Protein AF-A0A3D0R9I5-F1 (afdb_monomer)

Sequence (104 aa):
DGYEVTGGDILMNGVSMLEMEPDERARAGMFLAFQYPVELPGVGGMSFLRAAVNARRIEAGEDEVDQLGFVKLVRGKARDLGIDDAMLKRAVNVGFSGGEKKRY

Nearest PDB structures (foldseek):
  2zu0-assembly1_C  TM=9.597E-01  e=1.508E-07  Escherichia coli K-12
  5awf-assembly1_D  TM=9.634E-01  e=2.493E-07  Escherichia coli K-12
  2d3w-assembly1_D  TM=8.201E-01  e=3.715E-06  Escherichia coli
  2d3w-assembly1_C  TM=8.044E-01  e=4.486E-06  Escherichia coli
  2d3w-assembly1_B  TM=8.083E-01  e=8.408E-06  Escherichia coli

Structure (mmCIF, N/CA/C/O backbone):
data_AF-A0A3D0R9I5-F1
#
_entry.id   AF-A0A3D0R9I5-F1
#
loop_
_atom_site.group_PDB
_atom_site.id
_atom_site.type_symbol
_atom_site.label_atom_id
_atom_site.label_alt_id
_atom_site.label_comp_id
_atom_site.label_asym_id
_atom_site.label_entity_id
_atom_site.label_seq_id
_atom_site.pdbx_PDB_ins_code
_atom_site.Cartn_x
_atom_site.Cartn_y
_atom_site.Cartn_z
_atom_site.occupancy
_atom_site.B_iso_or_equiv
_atom_site.auth_seq_id
_atom_site.auth_comp_id
_atom_site.auth_asym_id
_atom_site.auth_atom_id
_atom_site.pdbx_PDB_model_num
ATOM 1 N N . ASP A 1 1 ? -21.939 4.277 -1.811 1.00 51.75 1 ASP A N 1
ATOM 2 C CA . ASP A 1 1 ? -22.792 3.529 -0.868 1.00 51.75 1 ASP A CA 1
ATOM 3 C C . ASP A 1 1 ? -22.169 2.182 -0.562 1.00 51.75 1 ASP A C 1
ATOM 5 O O . ASP A 1 1 ? -21.785 1.472 -1.487 1.00 51.75 1 ASP A O 1
ATOM 9 N N . GLY A 1 2 ? -21.933 1.923 0.725 1.00 82.69 2 GLY A N 1
ATOM 10 C CA . GLY A 1 2 ? -21.197 0.762 1.231 1.00 82.69 2 GLY A CA 1
ATOM 11 C C . GLY A 1 2 ? -22.104 -0.279 1.889 1.00 82.69 2 GLY A C 1
ATOM 12 O O . GLY A 1 2 ? -23.312 -0.290 1.673 1.00 82.69 2 GLY A O 1
ATOM 13 N N . TYR A 1 3 ? -21.504 -1.154 2.692 1.00 90.94 3 TYR A N 1
ATOM 14 C CA . TYR A 1 3 ? -22.222 -2.110 3.535 1.00 90.94 3 TYR 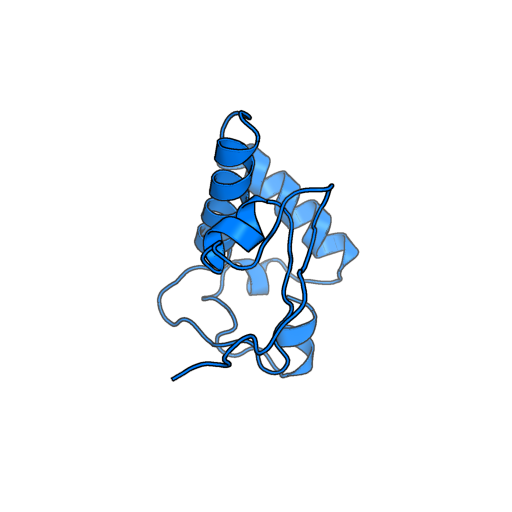A CA 1
ATOM 15 C C . TYR A 1 3 ? -22.455 -1.517 4.929 1.00 90.94 3 TYR A C 1
ATOM 17 O O . TYR A 1 3 ? -21.610 -0.772 5.422 1.00 90.94 3 TYR A O 1
ATOM 25 N N . GLU A 1 4 ? -23.563 -1.889 5.568 1.00 92.12 4 GLU A N 1
ATOM 26 C CA . GLU A 1 4 ? -23.876 -1.538 6.956 1.00 92.12 4 GLU A CA 1
ATOM 27 C C . GLU A 1 4 ? -23.672 -2.756 7.863 1.00 92.12 4 GLU A C 1
ATOM 29 O O . GLU A 1 4 ? -24.082 -3.874 7.537 1.00 92.12 4 GLU A O 1
ATOM 34 N N . VAL A 1 5 ? -23.021 -2.547 9.005 1.00 94.25 5 VAL A N 1
ATOM 35 C CA . VAL A 1 5 ? -22.812 -3.593 10.008 1.00 94.25 5 VAL A CA 1
ATOM 36 C C . VAL A 1 5 ? -24.074 -3.704 10.857 1.00 94.25 5 VAL A C 1
ATOM 38 O O . VAL A 1 5 ? -24.388 -2.807 11.627 1.00 94.25 5 VAL A O 1
ATOM 41 N N . THR A 1 6 ? -24.801 -4.817 10.741 1.00 96.38 6 THR A N 1
ATOM 42 C CA . THR A 1 6 ? -26.072 -5.017 11.466 1.00 96.38 6 THR A CA 1
ATOM 43 C C . THR A 1 6 ? -25.894 -5.539 12.894 1.00 96.38 6 THR A C 1
ATOM 45 O O . THR A 1 6 ? -26.862 -5.615 13.648 1.00 96.38 6 THR A O 1
ATOM 48 N N . GLY A 1 7 ? -24.684 -5.959 13.270 1.00 96.62 7 GLY A N 1
ATOM 49 C CA . GLY A 1 7 ? -24.365 -6.435 14.613 1.00 96.62 7 GLY A CA 1
ATOM 50 C C . GLY A 1 7 ? -23.058 -7.224 14.680 1.00 96.62 7 GLY A C 1
ATOM 51 O O . GLY A 1 7 ? -22.524 -7.657 13.659 1.00 96.62 7 GLY A O 1
ATOM 52 N N . GLY A 1 8 ? -22.571 -7.438 15.904 1.00 97.19 8 GLY A N 1
ATOM 53 C CA . GLY A 1 8 ? -21.277 -8.071 16.171 1.00 97.19 8 GLY A CA 1
ATOM 54 C C . GLY A 1 8 ? -20.114 -7.078 16.157 1.00 97.19 8 GLY A C 1
ATOM 55 O O . GLY A 1 8 ? -20.321 -5.873 16.068 1.00 97.19 8 GLY A O 1
ATOM 56 N N . ASP A 1 9 ? -18.896 -7.604 16.271 1.00 96.56 9 ASP A N 1
ATOM 57 C CA . ASP A 1 9 ? -17.658 -6.824 16.243 1.00 96.56 9 ASP A CA 1
ATOM 58 C C . ASP A 1 9 ? -16.565 -7.591 15.483 1.00 96.56 9 ASP A C 1
ATOM 60 O O . ASP A 1 9 ? -16.585 -8.824 15.410 1.00 96.56 9 ASP A O 1
ATOM 64 N N . ILE A 1 10 ? -15.617 -6.856 14.907 1.00 96.38 10 ILE A N 1
ATOM 65 C CA . ILE A 1 10 ? -14.451 -7.392 14.207 1.00 96.38 10 ILE A CA 1
ATOM 66 C C . ILE A 1 10 ? -13.216 -6.890 14.942 1.00 96.38 10 ILE A C 1
ATOM 68 O O . ILE A 1 10 ? -12.844 -5.724 14.819 1.00 96.38 10 ILE A O 1
ATOM 72 N N . LEU A 1 11 ? -12.570 -7.789 15.685 1.00 96.69 11 LEU A N 1
ATOM 73 C CA . LEU A 1 11 ? -11.365 -7.472 16.442 1.00 96.69 11 LEU A CA 1
ATOM 74 C C . LEU A 1 11 ? -10.109 -7.896 15.675 1.00 96.69 11 LEU A C 1
ATOM 76 O O . LEU A 1 11 ? -9.976 -9.058 15.287 1.00 96.69 11 LEU A O 1
ATOM 80 N N . MET A 1 12 ? -9.148 -6.985 15.533 1.00 95.38 12 MET A N 1
ATOM 81 C CA . MET A 1 12 ? -7.780 -7.294 15.114 1.00 95.38 12 MET A CA 1
ATOM 82 C C . MET A 1 12 ? -6.844 -6.997 16.278 1.00 95.38 12 MET A C 1
ATOM 84 O O . MET A 1 12 ? -6.822 -5.884 16.793 1.00 95.38 12 MET A O 1
ATOM 88 N N . ASN A 1 13 ? -6.092 -8.003 16.731 1.00 93.12 13 ASN A N 1
ATOM 89 C CA . ASN A 1 13 ? -5.214 -7.882 17.904 1.00 93.12 13 ASN A CA 1
ATOM 90 C C . ASN A 1 13 ? -5.935 -7.335 19.158 1.00 93.12 13 ASN A C 1
ATOM 92 O O . ASN A 1 13 ? -5.344 -6.623 19.962 1.00 93.12 13 ASN A O 1
ATOM 96 N N . GLY A 1 14 ? -7.223 -7.660 19.317 1.00 95.62 14 GLY A N 1
ATOM 97 C CA . GLY A 1 14 ? -8.047 -7.206 20.442 1.00 95.62 14 GLY A CA 1
ATOM 98 C C . GLY A 1 14 ? -8.635 -5.796 20.304 1.00 95.62 14 GLY A C 1
ATOM 99 O O . GLY A 1 14 ? -9.323 -5.359 21.220 1.00 95.62 14 GLY A O 1
ATOM 100 N N . VAL A 1 15 ? -8.410 -5.102 19.183 1.00 95.44 15 VAL A N 1
ATOM 101 C CA . VAL A 1 15 ? -8.947 -3.758 18.913 1.00 95.44 15 VAL A CA 1
ATOM 102 C C . VAL A 1 15 ? -10.064 -3.844 17.872 1.00 95.44 15 VAL A C 1
ATOM 104 O O . VAL A 1 15 ? -9.904 -4.527 16.860 1.00 95.44 15 VAL A O 1
ATOM 107 N N . SER A 1 16 ? -11.193 -3.172 18.123 1.00 96.75 16 SER A N 1
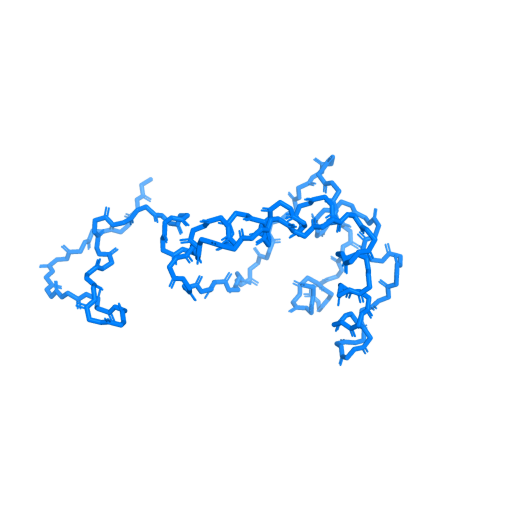ATOM 108 C CA . SER A 1 16 ? -12.311 -3.115 17.171 1.00 96.75 16 SER A CA 1
ATOM 109 C C . SER A 1 16 ? -11.933 -2.331 15.919 1.00 96.75 16 SER A C 1
ATOM 111 O O . SER A 1 16 ? -11.345 -1.255 15.998 1.00 96.75 16 SER A O 1
ATOM 113 N N . MET A 1 17 ? -12.300 -2.880 14.763 1.00 96.50 17 MET A N 1
ATOM 114 C CA . MET A 1 17 ? -12.017 -2.314 13.443 1.00 96.50 17 MET A CA 1
ATOM 115 C C . MET A 1 17 ? -13.228 -1.603 12.826 1.00 96.50 17 MET A C 1
ATOM 117 O O . MET A 1 17 ? -13.113 -1.087 11.714 1.00 96.50 17 MET A O 1
ATOM 121 N N . LEU A 1 18 ? -14.400 -1.634 13.475 1.00 95.19 18 LEU A N 1
ATOM 122 C CA . LEU A 1 18 ? -15.658 -1.197 12.855 1.00 95.19 18 LEU A CA 1
ATOM 123 C C . LEU A 1 18 ? -15.658 0.298 12.528 1.00 95.19 18 LEU A C 1
ATOM 125 O O . LEU A 1 18 ? -15.995 0.665 11.404 1.00 95.19 18 LEU A O 1
ATOM 129 N N . GLU A 1 19 ? -15.194 1.113 13.473 1.00 93.75 19 GLU A N 1
ATOM 130 C CA . GLU A 1 19 ? -15.124 2.575 13.350 1.00 93.75 19 GLU A CA 1
ATOM 131 C C . GLU A 1 19 ? -13.864 3.061 12.619 1.00 93.75 19 GLU A C 1
ATOM 133 O O . GLU A 1 19 ? -13.710 4.254 12.392 1.00 93.75 19 GLU A O 1
ATOM 138 N N . MET A 1 20 ? -12.948 2.153 12.262 1.00 95.50 20 MET A N 1
ATOM 139 C CA . MET A 1 20 ? -11.744 2.517 11.519 1.00 95.50 20 MET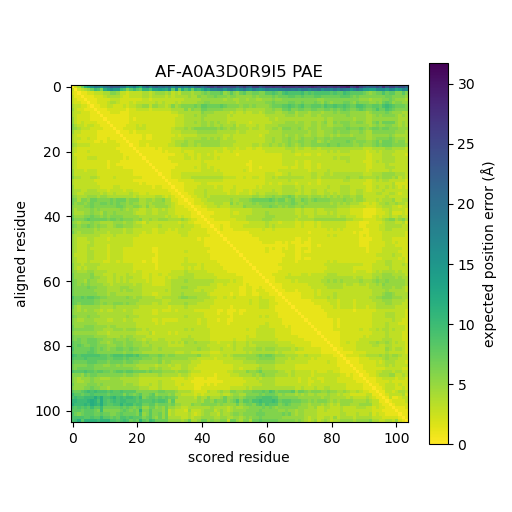 A CA 1
ATOM 140 C C . MET A 1 20 ? -12.064 2.712 10.040 1.00 95.50 20 MET A C 1
ATOM 142 O O . MET A 1 20 ? -12.704 1.850 9.422 1.00 95.50 20 MET A O 1
ATOM 146 N N . GLU A 1 21 ? -11.514 3.760 9.443 1.00 95.44 21 GLU A N 1
ATOM 147 C CA . GLU A 1 21 ? -11.502 3.951 7.996 1.00 95.44 21 GLU A CA 1
ATOM 148 C C . GLU A 1 21 ? -10.610 2.897 7.305 1.00 95.44 21 GLU A C 1
ATOM 150 O O . GLU A 1 21 ? -9.694 2.332 7.918 1.00 95.44 21 GLU A O 1
ATOM 155 N N . PRO A 1 22 ? -10.835 2.574 6.017 1.00 95.38 22 PRO A N 1
ATOM 156 C CA . PRO A 1 22 ? -10.082 1.525 5.326 1.00 95.38 22 PRO A CA 1
ATOM 157 C C . PRO A 1 22 ? -8.553 1.676 5.384 1.00 95.38 22 PRO A C 1
ATOM 159 O O . PRO A 1 22 ? -7.843 0.670 5.462 1.00 95.38 22 PRO A O 1
ATOM 162 N N . ASP A 1 23 ? -8.032 2.903 5.352 1.00 95.88 23 ASP A N 1
ATOM 163 C CA . ASP A 1 23 ? -6.5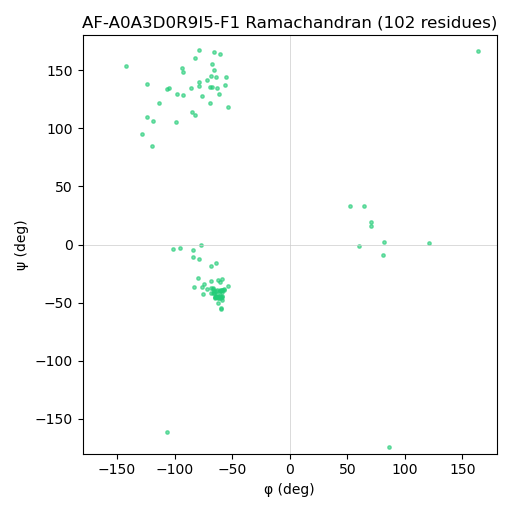97 3.179 5.438 1.00 95.88 23 ASP A CA 1
ATOM 164 C C . ASP A 1 23 ? -6.038 2.990 6.858 1.00 95.88 23 ASP A C 1
ATOM 166 O O . ASP A 1 23 ? -4.919 2.494 7.003 1.00 95.88 23 ASP A O 1
ATOM 170 N N . GLU A 1 24 ? -6.817 3.294 7.898 1.00 95.75 24 GLU A N 1
ATOM 171 C CA . GLU A 1 24 ? -6.466 3.004 9.294 1.00 95.75 24 GLU A CA 1
ATOM 172 C C . GLU A 1 24 ? -6.376 1.496 9.515 1.00 95.75 24 GLU A C 1
ATOM 174 O O . GLU A 1 24 ? -5.381 0.996 10.047 1.00 95.75 24 GLU A O 1
ATOM 179 N N . ARG A 1 25 ? -7.347 0.738 8.985 1.00 96.38 25 ARG A N 1
ATOM 180 C CA . ARG A 1 25 ? -7.305 -0.732 9.026 1.00 96.38 25 ARG A CA 1
ATOM 181 C C . ARG A 1 25 ? -6.057 -1.277 8.332 1.00 96.38 25 ARG A C 1
ATOM 183 O O . ARG A 1 25 ? -5.450 -2.237 8.809 1.00 96.38 25 ARG A O 1
ATOM 190 N N . ALA A 1 26 ? -5.662 -0.667 7.213 1.00 96.62 26 ALA A N 1
ATOM 191 C CA . ALA A 1 26 ? -4.470 -1.066 6.475 1.00 96.62 26 ALA A CA 1
ATOM 192 C C . ALA A 1 26 ? -3.176 -0.798 7.256 1.00 96.62 26 ALA A C 1
ATOM 194 O O . ALA A 1 26 ? -2.281 -1.651 7.292 1.00 96.62 26 ALA A O 1
ATOM 195 N N . ARG A 1 27 ? -3.079 0.361 7.921 1.00 95.25 27 ARG A N 1
ATOM 196 C CA . ARG A 1 27 ? -1.937 0.698 8.780 1.00 95.25 27 ARG A CA 1
ATOM 197 C C . ARG A 1 27 ? -1.858 -0.195 10.021 1.00 95.25 27 ARG A C 1
ATOM 199 O O . ARG A 1 27 ? -0.767 -0.679 10.322 1.00 95.25 27 ARG A O 1
ATOM 206 N N . ALA A 1 28 ? -3.002 -0.547 10.615 1.00 92.88 28 ALA A N 1
ATOM 207 C CA . ALA A 1 28 ? -3.115 -1.513 11.714 1.00 92.88 28 ALA A CA 1
ATOM 208 C C . ALA A 1 28 ? -2.703 -2.952 11.332 1.00 92.88 28 ALA A C 1
ATOM 210 O O . ALA A 1 28 ? -2.434 -3.779 12.204 1.00 92.88 28 ALA A O 1
ATOM 211 N N . GLY A 1 29 ? -2.602 -3.253 10.032 1.00 92.50 29 GLY A N 1
ATOM 212 C CA . GLY A 1 29 ? -2.041 -4.503 9.519 1.00 92.50 29 GLY A CA 1
ATOM 213 C C . GLY A 1 29 ? -2.981 -5.342 8.661 1.00 92.50 29 GLY A C 1
ATOM 214 O O . GLY A 1 29 ? -2.560 -6.394 8.176 1.00 92.50 29 GLY A O 1
ATOM 215 N N . MET A 1 30 ? -4.212 -4.888 8.416 1.00 95.19 30 MET A N 1
ATOM 216 C CA . MET A 1 30 ? -5.108 -5.543 7.467 1.00 95.19 30 MET A CA 1
ATOM 217 C C . MET A 1 30 ? -4.594 -5.360 6.035 1.00 95.19 30 MET A C 1
ATOM 219 O O . MET A 1 30 ? -4.224 -4.265 5.625 1.00 95.19 30 MET A O 1
ATOM 223 N N . PHE A 1 31 ? -4.602 -6.419 5.233 1.00 95.19 31 PHE A N 1
ATOM 224 C CA . PHE A 1 31 ? -4.284 -6.326 3.810 1.00 95.19 31 PHE A CA 1
ATOM 225 C C . PHE A 1 31 ? -5.434 -6.879 2.976 1.00 95.19 31 PHE A C 1
ATOM 227 O O . PHE A 1 31 ? -5.997 -7.923 3.301 1.00 95.19 31 PHE A O 1
ATOM 234 N N . LEU A 1 32 ? -5.761 -6.184 1.887 1.00 93.38 32 LEU A N 1
ATOM 235 C CA . LEU A 1 32 ? -6.810 -6.575 0.956 1.00 93.38 32 LEU A CA 1
ATOM 236 C C . LEU A 1 32 ? -6.236 -6.674 -0.458 1.00 93.38 32 LEU A C 1
ATOM 238 O O . LEU A 1 32 ? -5.947 -5.665 -1.100 1.00 93.38 32 LEU A O 1
ATOM 242 N N . ALA A 1 33 ? -6.126 -7.900 -0.965 1.00 92.06 33 ALA A N 1
ATOM 243 C CA . ALA A 1 33 ? -5.848 -8.142 -2.374 1.00 92.06 33 ALA A CA 1
ATOM 244 C C . ALA A 1 33 ? -7.160 -8.110 -3.170 1.00 92.06 33 ALA A C 1
ATOM 246 O O . ALA A 1 33 ? -8.025 -8.973 -3.004 1.00 92.06 33 ALA A O 1
ATOM 247 N N . PHE A 1 34 ? -7.314 -7.128 -4.059 1.00 89.62 34 PHE A N 1
ATOM 248 C CA . PHE A 1 34 ? -8.534 -6.995 -4.852 1.00 89.62 34 PHE A CA 1
ATOM 249 C C . PHE A 1 34 ? 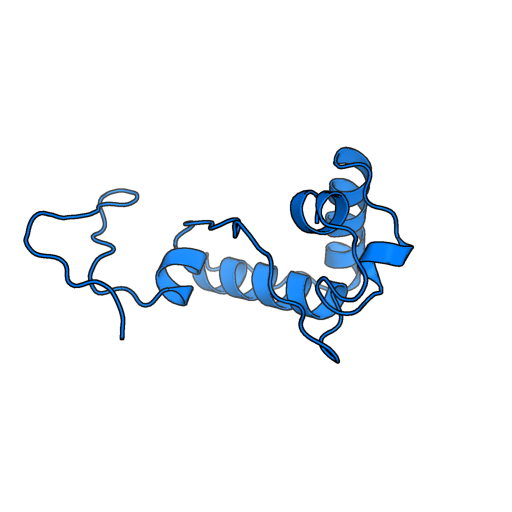-8.700 -8.124 -5.877 1.00 89.62 34 PHE A C 1
ATOM 251 O O . PHE A 1 34 ? -7.749 -8.601 -6.509 1.00 89.62 34 PHE A O 1
ATOM 258 N N . GLN A 1 35 ? -9.957 -8.526 -6.104 1.00 88.19 35 GLN A N 1
ATOM 259 C CA . GLN A 1 35 ? -10.295 -9.451 -7.186 1.00 88.19 35 GLN A CA 1
ATOM 260 C C . 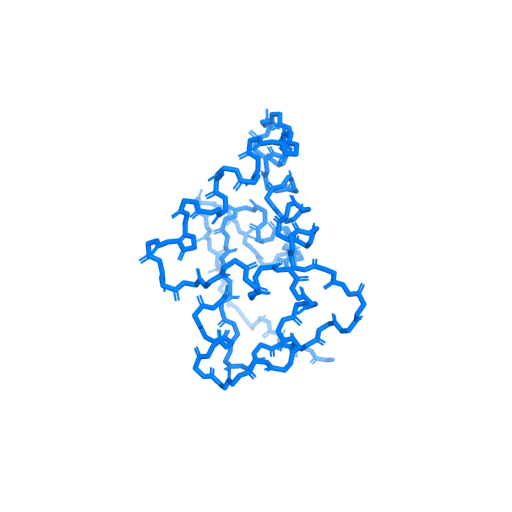GLN A 1 35 ? -9.922 -8.882 -8.564 1.00 88.19 35 GLN A C 1
ATOM 262 O O . GLN A 1 35 ? -9.344 -9.598 -9.378 1.00 88.19 35 GLN A O 1
ATOM 267 N N . TYR A 1 36 ? -10.151 -7.588 -8.769 1.00 86.50 36 TYR A N 1
ATOM 268 C CA . TYR A 1 36 ? -9.766 -6.861 -9.973 1.00 86.50 36 TYR A CA 1
ATOM 269 C C . TYR A 1 36 ? -8.986 -5.611 -9.562 1.00 86.50 36 TYR A C 1
ATOM 271 O O . TYR A 1 36 ? -9.597 -4.606 -9.202 1.00 86.50 36 TYR A O 1
ATOM 279 N N . PRO A 1 37 ? -7.643 -5.673 -9.546 1.00 88.25 37 PRO A N 1
ATOM 280 C CA . PRO A 1 37 ? -6.822 -4.527 -9.178 1.00 88.25 37 PRO A CA 1
ATOM 281 C C . PRO A 1 37 ? -7.029 -3.353 -10.142 1.00 88.25 37 PRO A C 1
ATOM 283 O O . PRO A 1 37 ? -6.962 -3.515 -11.366 1.00 88.25 37 PRO A O 1
ATOM 286 N N . VAL A 1 38 ? -7.288 -2.177 -9.569 1.00 91.19 38 VAL A N 1
ATOM 287 C CA . VAL A 1 38 ? -7.529 -0.928 -10.304 1.00 91.19 38 VAL A CA 1
ATOM 288 C C . VAL A 1 38 ? -6.223 -0.420 -10.912 1.00 91.19 38 VAL A C 1
ATOM 290 O O . VAL A 1 38 ? -5.160 -0.520 -10.298 1.00 91.19 38 VAL A O 1
ATOM 293 N N . GLU A 1 39 ? -6.302 0.121 -12.125 1.00 93.56 39 GLU A N 1
ATOM 294 C CA . GLU A 1 39 ? -5.184 0.803 -12.774 1.00 93.56 39 GLU A CA 1
ATOM 295 C C . GLU A 1 39 ? -5.135 2.268 -12.346 1.00 93.56 39 GLU A C 1
ATOM 297 O O . GLU A 1 39 ? -6.162 2.944 -12.355 1.00 93.56 39 GLU A O 1
ATOM 302 N N . LEU A 1 40 ? -3.945 2.771 -12.012 1.00 93.62 40 LEU A N 1
ATOM 303 C CA . LEU A 1 40 ? -3.741 4.180 -11.664 1.00 93.62 40 LEU A CA 1
ATOM 304 C C . LEU A 1 40 ? -2.752 4.823 -12.648 1.00 93.62 40 LEU A C 1
ATOM 306 O O . LEU A 1 40 ? -1.546 4.874 -12.377 1.00 93.62 40 LEU A O 1
ATOM 310 N N . PRO A 1 41 ? -3.226 5.308 -13.811 1.00 94.56 41 PRO A N 1
ATOM 311 C CA . PRO A 1 41 ? -2.385 6.024 -14.761 1.00 94.56 41 PRO A CA 1
ATOM 312 C C . PRO A 1 41 ? -1.713 7.239 -14.114 1.00 94.56 41 PRO A C 1
ATOM 314 O O . PRO A 1 41 ? -2.336 7.983 -13.362 1.00 94.56 41 PRO A O 1
ATOM 317 N N . GLY A 1 42 ? -0.426 7.439 -14.402 1.00 94.50 42 GLY A N 1
ATOM 318 C CA . GLY A 1 42 ? 0.359 8.548 -13.847 1.00 94.50 42 GLY A CA 1
ATOM 319 C C . GLY A 1 42 ? 0.900 8.318 -12.431 1.00 94.50 42 GLY A C 1
ATOM 320 O O . GLY A 1 42 ? 1.759 9.076 -11.990 1.00 94.50 42 GLY A O 1
ATOM 321 N N . VAL A 1 43 ? 0.483 7.251 -11.741 1.00 95.69 43 VAL A N 1
ATOM 322 C CA . VAL A 1 43 ? 1.011 6.891 -10.419 1.00 95.69 43 VAL A CA 1
ATOM 323 C C . VAL A 1 43 ? 2.065 5.801 -10.573 1.00 95.69 43 VAL A C 1
ATOM 325 O O . VAL A 1 43 ? 1.737 4.644 -10.825 1.00 95.69 43 VAL A O 1
ATOM 328 N N . GLY A 1 44 ? 3.342 6.159 -10.425 1.00 95.25 44 GLY A N 1
ATOM 329 C CA . GLY A 1 44 ? 4.451 5.207 -10.531 1.00 95.25 44 GLY A CA 1
ATOM 330 C C . GLY A 1 44 ? 4.403 4.124 -9.446 1.00 95.25 44 GLY A C 1
ATOM 331 O O . GLY A 1 44 ? 4.223 4.430 -8.265 1.00 95.25 44 GLY A O 1
ATOM 332 N N . GLY A 1 45 ? 4.615 2.863 -9.833 1.00 93.38 45 GLY A N 1
ATOM 333 C CA . GLY A 1 45 ? 4.550 1.703 -8.942 1.00 93.38 45 GLY A CA 1
ATOM 334 C C . GLY A 1 45 ? 5.524 1.784 -7.769 1.00 93.38 45 GLY A C 1
ATOM 335 O O . GLY A 1 45 ? 5.121 1.649 -6.616 1.00 93.38 45 GLY A O 1
ATOM 336 N N . MET A 1 46 ? 6.791 2.113 -8.041 1.00 94.94 46 MET A N 1
ATOM 337 C CA . MET A 1 46 ? 7.811 2.308 -7.000 1.00 94.94 46 MET A CA 1
ATOM 338 C C . MET A 1 46 ? 7.442 3.407 -5.996 1.00 94.94 46 MET A C 1
ATOM 340 O O . MET A 1 46 ? 7.599 3.210 -4.793 1.00 94.94 46 MET A O 1
ATOM 344 N N . SER A 1 47 ? 6.951 4.558 -6.468 1.00 95.19 47 SER A N 1
ATOM 345 C CA . SER A 1 47 ? 6.530 5.658 -5.589 1.00 95.19 47 SER A CA 1
ATOM 346 C C . SER A 1 47 ? 5.317 5.278 -4.745 1.00 95.19 47 SER A C 1
ATOM 348 O O . SER A 1 47 ? 5.298 5.566 -3.552 1.00 95.19 47 SER A O 1
ATOM 350 N N . PHE A 1 48 ? 4.344 4.586 -5.343 1.00 95.62 48 PHE A N 1
ATOM 351 C CA . PHE A 1 48 ? 3.147 4.117 -4.652 1.00 95.62 48 PHE A CA 1
ATOM 352 C C . PHE A 1 48 ? 3.491 3.124 -3.539 1.00 95.62 48 PHE A C 1
ATOM 354 O O . PHE A 1 48 ? 3.099 3.314 -2.390 1.00 95.62 48 PHE A O 1
ATOM 361 N N . LEU A 1 49 ? 4.286 2.100 -3.860 1.00 95.69 49 LEU A N 1
ATOM 362 C CA . LEU A 1 49 ? 4.711 1.092 -2.893 1.00 95.69 49 LEU A CA 1
ATOM 363 C C . LEU A 1 49 ? 5.557 1.704 -1.767 1.00 95.69 49 LEU A C 1
ATOM 365 O O . LEU A 1 49 ? 5.372 1.338 -0.609 1.00 95.69 49 LEU A O 1
ATOM 369 N N . ARG A 1 50 ? 6.447 2.661 -2.071 1.00 97.12 50 ARG A N 1
ATOM 370 C CA . ARG A 1 50 ? 7.247 3.342 -1.040 1.00 97.12 50 ARG A CA 1
ATOM 371 C C . ARG A 1 50 ? 6.369 4.156 -0.098 1.00 97.12 50 ARG A C 1
ATOM 373 O O . ARG A 1 50 ? 6.539 4.046 1.112 1.00 97.12 50 ARG A O 1
ATOM 380 N N . ALA A 1 51 ? 5.418 4.918 -0.637 1.00 96.44 51 ALA A N 1
ATOM 381 C CA . ALA A 1 51 ? 4.471 5.683 0.168 1.00 96.44 51 ALA A CA 1
ATOM 382 C C . ALA A 1 51 ? 3.635 4.766 1.077 1.00 96.44 51 ALA A C 1
ATOM 384 O O . ALA A 1 51 ? 3.515 5.038 2.268 1.00 96.44 51 ALA A O 1
ATOM 385 N N . ALA A 1 52 ? 3.134 3.642 0.553 1.00 96.06 52 ALA A N 1
ATOM 386 C CA . ALA A 1 52 ? 2.369 2.670 1.334 1.00 96.06 52 ALA A CA 1
ATOM 387 C C . ALA A 1 52 ? 3.203 2.021 2.456 1.00 96.06 52 ALA A C 1
ATOM 389 O O . ALA A 1 52 ? 2.729 1.888 3.584 1.00 96.06 52 ALA A O 1
ATOM 390 N N . VAL A 1 53 ? 4.457 1.644 2.175 1.00 96.56 53 VAL A N 1
ATOM 391 C CA . VAL A 1 53 ? 5.372 1.090 3.187 1.00 96.56 53 VAL A CA 1
ATOM 392 C C . VAL A 1 53 ? 5.694 2.126 4.264 1.00 96.56 53 VAL A C 1
ATOM 394 O O . VAL A 1 53 ? 5.633 1.800 5.448 1.00 96.56 53 VAL A O 1
ATOM 397 N N . ASN A 1 54 ? 5.991 3.370 3.882 1.00 97.62 54 ASN A N 1
ATOM 398 C CA . ASN A 1 54 ? 6.290 4.433 4.841 1.00 97.62 54 ASN A CA 1
ATOM 399 C C . ASN A 1 54 ? 5.076 4.789 5.703 1.00 97.62 54 ASN A C 1
ATOM 401 O O . ASN A 1 54 ? 5.231 4.916 6.911 1.00 97.62 54 ASN A O 1
ATOM 405 N N . ALA A 1 55 ? 3.868 4.845 5.133 1.00 97.00 55 ALA A N 1
ATOM 406 C CA . ALA A 1 55 ? 2.647 5.081 5.904 1.00 97.00 55 ALA A CA 1
ATOM 407 C C . ALA A 1 55 ? 2.451 4.042 7.023 1.00 97.00 55 ALA A C 1
ATOM 409 O O . ALA A 1 55 ? 2.050 4.393 8.129 1.00 97.00 55 ALA A O 1
ATOM 410 N N . ARG A 1 56 ? 2.780 2.769 6.766 1.00 95.50 56 ARG A N 1
ATOM 411 C CA . ARG A 1 56 ? 2.741 1.717 7.795 1.00 95.50 56 ARG A CA 1
ATOM 412 C C . ARG A 1 56 ? 3.857 1.837 8.829 1.00 95.50 56 ARG A C 1
ATOM 414 O O . ARG A 1 56 ? 3.619 1.564 9.998 1.00 95.50 56 ARG A O 1
ATOM 421 N N . ARG A 1 57 ? 5.065 2.216 8.407 1.00 96.19 57 ARG A N 1
ATOM 422 C CA . ARG A 1 57 ? 6.206 2.422 9.313 1.00 96.19 57 ARG A CA 1
ATOM 423 C C . ARG A 1 57 ? 5.943 3.547 10.302 1.00 96.19 57 ARG A C 1
ATOM 425 O O . ARG A 1 57 ? 6.149 3.351 11.491 1.00 96.19 57 ARG A O 1
ATOM 432 N N . ILE A 1 58 ? 5.406 4.665 9.816 1.00 96.06 58 ILE A N 1
ATOM 433 C CA . ILE A 1 58 ? 5.037 5.814 10.649 1.00 96.06 58 ILE A CA 1
ATOM 434 C C . ILE A 1 58 ? 4.014 5.399 11.715 1.00 96.06 58 ILE A C 1
ATOM 436 O O . ILE A 1 58 ? 4.205 5.718 12.884 1.00 96.06 58 ILE A O 1
ATOM 440 N N . GLU A 1 59 ? 2.980 4.634 11.342 1.00 93.69 59 GLU A N 1
ATOM 441 C CA . GLU A 1 59 ? 2.007 4.093 12.307 1.00 93.69 59 GLU A CA 1
ATOM 442 C C . GLU A 1 59 ? 2.671 3.203 13.369 1.00 93.69 59 GLU A C 1
ATOM 444 O O . GLU A 1 59 ? 2.329 3.256 14.546 1.00 93.69 59 GLU A O 1
ATOM 449 N N . ALA A 1 60 ? 3.656 2.400 12.963 1.00 92.69 60 ALA A N 1
ATOM 450 C CA . ALA A 1 60 ? 4.410 1.529 13.859 1.00 92.69 60 ALA A CA 1
ATOM 451 C C . ALA A 1 60 ? 5.466 2.272 14.708 1.00 92.69 60 ALA A C 1
ATOM 453 O O . ALA A 1 60 ? 6.164 1.633 15.496 1.00 92.69 60 ALA A O 1
ATOM 454 N N . GLY A 1 61 ? 5.608 3.595 14.558 1.00 96.12 61 GLY A N 1
ATOM 455 C CA . GLY A 1 61 ? 6.651 4.383 15.222 1.00 96.12 61 GLY A CA 1
ATOM 456 C C . GLY A 1 61 ? 8.064 4.120 14.686 1.00 96.12 61 GLY A C 1
ATOM 457 O O . GLY A 1 61 ? 9.044 4.392 15.376 1.00 96.12 61 GLY A O 1
ATOM 458 N N . GLU A 1 62 ? 8.177 3.567 13.479 1.00 96.88 62 GLU A N 1
ATOM 459 C CA . GLU A 1 62 ? 9.440 3.305 12.793 1.00 96.88 62 GLU A CA 1
ATOM 460 C C . GLU A 1 62 ? 9.832 4.466 11.869 1.00 96.88 62 GLU A C 1
ATOM 462 O O . GLU A 1 62 ? 8.981 5.130 11.272 1.00 96.88 62 GLU A O 1
ATOM 467 N N . ASP A 1 63 ? 11.138 4.639 11.658 1.00 97.44 63 ASP A N 1
ATOM 468 C CA . ASP A 1 63 ? 11.647 5.574 10.657 1.00 97.44 63 ASP A CA 1
ATOM 469 C C . ASP A 1 63 ? 11.248 5.156 9.233 1.00 97.44 63 ASP A C 1
ATOM 471 O O . ASP A 1 63 ? 11.245 3.971 8.858 1.00 97.44 63 ASP A O 1
ATOM 475 N N . GLU A 1 64 ? 10.977 6.156 8.395 1.00 97.69 64 GLU A N 1
ATOM 476 C CA . GLU A 1 64 ? 10.746 5.959 6.969 1.00 97.69 64 GLU A CA 1
ATOM 477 C C . GLU A 1 64 ? 11.912 5.223 6.301 1.00 97.69 64 GLU A C 1
ATOM 479 O O . GLU A 1 64 ? 13.087 5.457 6.591 1.00 97.69 64 GLU A O 1
ATOM 484 N N . VAL A 1 65 ? 11.600 4.361 5.329 1.00 97.31 65 VAL A N 1
ATOM 485 C CA . VAL A 1 65 ? 12.651 3.757 4.516 1.00 97.31 65 VAL A CA 1
ATOM 486 C C . VAL A 1 65 ? 13.165 4.769 3.486 1.00 97.31 65 VAL A C 1
ATOM 488 O O . VAL A 1 65 ? 12.408 5.382 2.713 1.00 97.31 65 VAL A O 1
ATOM 491 N N . ASP A 1 66 ? 14.486 4.947 3.463 1.00 95.81 66 ASP A N 1
ATOM 492 C CA . ASP A 1 66 ? 15.142 5.765 2.452 1.00 95.81 66 ASP A CA 1
ATOM 493 C C . ASP A 1 66 ? 15.001 5.144 1.049 1.00 95.81 66 ASP A C 1
ATOM 495 O O . ASP A 1 66 ? 14.623 3.981 0.864 1.00 95.81 66 ASP A O 1
ATOM 499 N N . GLN A 1 67 ? 15.291 5.936 0.019 1.00 94.25 67 GLN A N 1
ATOM 500 C CA . GLN A 1 67 ? 15.108 5.504 -1.365 1.00 94.25 67 GLN A CA 1
ATOM 501 C C . GLN A 1 67 ? 15.950 4.265 -1.720 1.00 94.25 67 GLN A C 1
ATOM 503 O O . GLN A 1 67 ? 15.481 3.386 -2.445 1.00 94.25 67 GLN A O 1
ATOM 508 N N . LEU A 1 68 ? 17.191 4.179 -1.238 1.00 96.00 68 LEU A N 1
ATOM 509 C CA . LEU A 1 68 ? 18.114 3.107 -1.604 1.00 96.00 68 LEU A CA 1
ATOM 510 C C . LEU A 1 68 ? 17.745 1.797 -0.897 1.00 96.00 68 LEU A C 1
ATOM 512 O O . LEU A 1 68 ? 17.747 0.733 -1.523 1.00 96.00 68 LEU A O 1
ATOM 516 N N . GLY A 1 69 ? 17.403 1.876 0.387 1.00 96.94 69 GLY A N 1
ATOM 517 C CA . GLY A 1 69 ? 16.883 0.777 1.190 1.00 96.94 69 GLY A CA 1
ATOM 518 C C . GLY A 1 69 ? 15.581 0.237 0.612 1.00 96.94 69 GLY A C 1
ATOM 519 O O . GLY A 1 69 ? 15.448 -0.975 0.436 1.00 96.94 69 GLY A O 1
ATOM 520 N N . PHE A 1 70 ? 14.670 1.123 0.204 1.00 97.06 70 PHE A N 1
ATOM 521 C CA . PHE A 1 70 ? 13.409 0.724 -0.411 1.00 97.06 70 PHE A CA 1
ATOM 522 C C . PHE A 1 70 ? 13.628 -0.035 -1.726 1.00 97.06 70 PHE A C 1
ATOM 524 O O . PHE A 1 70 ? 13.060 -1.109 -1.924 1.00 97.06 70 PHE A O 1
ATOM 531 N N . VAL A 1 71 ? 14.506 0.468 -2.604 1.00 96.12 71 VAL A N 1
ATOM 532 C CA . VAL A 1 71 ? 14.843 -0.201 -3.873 1.00 96.12 71 VAL A CA 1
ATOM 533 C C . VAL A 1 71 ? 15.410 -1.604 -3.634 1.00 96.12 71 VAL A C 1
ATOM 535 O O . VAL A 1 71 ? 15.055 -2.537 -4.357 1.00 96.12 71 VAL A O 1
ATOM 538 N N . LYS A 1 72 ? 16.271 -1.782 -2.624 1.00 96.12 72 LYS A N 1
ATOM 539 C CA . LYS A 1 72 ? 16.801 -3.108 -2.261 1.00 96.12 72 LYS A CA 1
ATOM 540 C C . LYS A 1 72 ? 15.693 -4.038 -1.765 1.00 96.12 72 LYS A C 1
ATOM 542 O O . LYS A 1 72 ? 15.623 -5.179 -2.217 1.00 96.12 72 LYS A O 1
ATOM 547 N N . LEU A 1 73 ? 14.820 -3.543 -0.885 1.00 95.56 73 LEU A N 1
ATOM 548 C CA . LEU A 1 73 ? 13.705 -4.301 -0.319 1.00 95.56 73 LEU A CA 1
ATOM 549 C C . LEU A 1 73 ? 12.750 -4.802 -1.410 1.00 95.56 73 LEU A C 1
ATOM 551 O O . LEU A 1 73 ? 12.505 -6.005 -1.510 1.00 95.56 73 LEU A O 1
ATOM 555 N N . VAL A 1 74 ? 12.246 -3.897 -2.254 1.00 95.56 74 VAL A N 1
ATOM 556 C CA . VAL A 1 74 ? 11.240 -4.239 -3.270 1.00 95.56 74 VAL A CA 1
ATOM 557 C C . VAL A 1 74 ? 11.806 -5.167 -4.341 1.00 95.56 74 VAL A C 1
ATOM 559 O O . VAL A 1 74 ? 11.140 -6.120 -4.725 1.00 95.56 74 VAL A O 1
ATOM 562 N N . ARG A 1 75 ? 13.063 -4.979 -4.765 1.00 94.50 75 ARG A N 1
ATOM 563 C CA . ARG A 1 75 ? 13.722 -5.888 -5.719 1.00 94.50 75 ARG A CA 1
ATOM 564 C C . ARG A 1 75 ? 14.007 -7.264 -5.128 1.00 94.50 75 ARG A C 1
ATOM 566 O O . ARG A 1 75 ? 14.013 -8.244 -5.868 1.00 94.50 75 ARG A O 1
ATOM 573 N N . GLY A 1 76 ? 14.262 -7.342 -3.821 1.00 95.75 76 GLY A N 1
ATOM 574 C CA . GLY A 1 76 ? 14.338 -8.612 -3.103 1.00 95.75 76 GLY A CA 1
ATOM 575 C C . GLY A 1 76 ? 13.019 -9.374 -3.220 1.00 95.75 76 GLY A C 1
ATOM 576 O O . GLY A 1 76 ? 12.997 -10.469 -3.767 1.00 95.75 76 GLY A O 1
ATOM 577 N N . LYS A 1 77 ? 11.912 -8.736 -2.821 1.00 95.06 77 LYS A N 1
ATOM 578 C CA . LYS A 1 77 ? 10.570 -9.340 -2.872 1.00 95.06 77 LYS A CA 1
ATOM 579 C C . LYS A 1 77 ? 10.088 -9.646 -4.289 1.00 95.06 77 LYS A C 1
ATOM 581 O O . LYS A 1 77 ? 9.514 -10.703 -4.521 1.00 95.06 77 LYS A O 1
ATOM 586 N N . ALA A 1 78 ? 10.359 -8.763 -5.245 1.00 93.94 78 ALA A N 1
ATOM 587 C CA . ALA A 1 78 ? 9.994 -8.962 -6.644 1.00 93.94 78 ALA A CA 1
ATOM 588 C C . ALA A 1 78 ? 10.651 -10.220 -7.229 1.00 93.94 78 ALA A C 1
ATOM 590 O O . ALA A 1 78 ? 9.992 -10.989 -7.923 1.00 93.94 78 ALA A O 1
ATOM 591 N N . ARG A 1 79 ? 11.920 -10.479 -6.888 1.00 93.69 79 ARG A N 1
ATOM 592 C CA . ARG A 1 79 ? 12.632 -11.691 -7.309 1.00 93.69 79 ARG A CA 1
ATOM 593 C C . ARG A 1 79 ? 11.959 -12.957 -6.785 1.00 93.69 79 ARG A C 1
ATOM 595 O O . ARG A 1 79 ? 11.760 -13.883 -7.565 1.00 93.69 79 ARG A O 1
ATOM 602 N N . ASP A 1 80 ? 11.585 -12.967 -5.507 1.00 93.19 80 ASP A N 1
ATOM 603 C CA . ASP A 1 80 ? 10.920 -14.108 -4.865 1.00 93.19 80 ASP A CA 1
ATOM 604 C C . ASP A 1 80 ? 9.561 -14.417 -5.517 1.00 93.19 80 ASP A C 1
ATOM 606 O O . ASP A 1 80 ? 9.134 -15.568 -5.571 1.00 93.19 80 ASP A O 1
ATOM 610 N N . LEU A 1 81 ? 8.895 -13.385 -6.045 1.00 91.31 81 LEU A N 1
ATOM 611 C CA . LEU A 1 81 ? 7.580 -13.477 -6.679 1.00 91.31 81 LEU A CA 1
ATOM 612 C C . LEU A 1 81 ? 7.637 -13.626 -8.207 1.00 91.31 81 LEU A C 1
ATOM 614 O O . LEU A 1 81 ? 6.590 -13.753 -8.838 1.00 91.31 81 LEU A O 1
ATOM 618 N N . GLY A 1 82 ? 8.823 -13.604 -8.824 1.00 89.81 82 GLY A N 1
ATOM 619 C CA . GLY A 1 82 ? 8.963 -13.623 -10.284 1.00 89.81 82 GLY A CA 1
ATOM 620 C C . GLY A 1 82 ? 8.388 -12.376 -10.971 1.00 89.81 82 GLY A C 1
ATOM 621 O O . GLY A 1 82 ? 7.840 -12.472 -12.070 1.00 89.81 82 GLY A O 1
ATOM 622 N N . ILE A 1 83 ? 8.467 -11.221 -10.307 1.00 92.00 83 ILE A N 1
ATOM 623 C CA . ILE A 1 83 ? 8.123 -9.901 -10.845 1.00 92.00 83 ILE A CA 1
ATOM 624 C C . ILE A 1 83 ? 9.397 -9.276 -11.413 1.00 92.00 83 ILE A C 1
ATOM 626 O O . ILE A 1 83 ? 10.425 -9.203 -10.734 1.00 92.00 83 ILE A O 1
ATOM 630 N N . ASP A 1 84 ? 9.336 -8.812 -12.657 1.00 88.88 84 ASP A N 1
ATOM 631 C CA . ASP A 1 84 ? 10.486 -8.190 -13.303 1.00 88.88 84 ASP A CA 1
ATOM 632 C C . ASP A 1 84 ? 10.657 -6.700 -12.918 1.00 88.88 84 ASP A C 1
ATOM 634 O O . ASP A 1 84 ? 9.744 -6.016 -12.448 1.00 88.88 84 ASP A O 1
ATOM 638 N N . ASP A 1 85 ? 11.867 -6.169 -13.117 1.00 88.94 85 ASP A N 1
ATOM 639 C CA . ASP A 1 85 ? 12.183 -4.767 -12.801 1.00 88.94 85 ASP A CA 1
ATOM 640 C C . ASP A 1 85 ?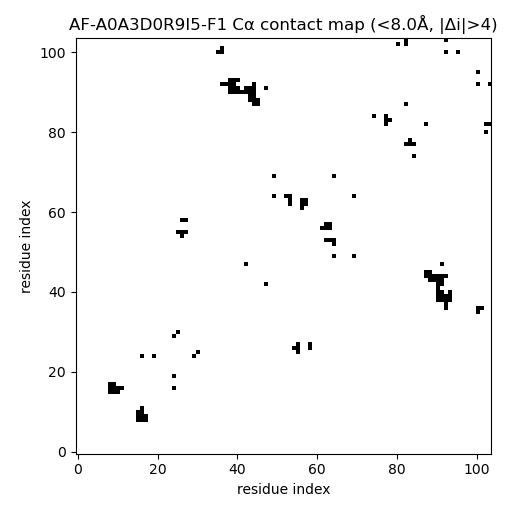 11.466 -3.774 -13.739 1.00 88.94 85 ASP A C 1
ATOM 642 O O . ASP A 1 85 ? 11.362 -2.589 -13.418 1.00 88.94 85 ASP A O 1
ATOM 646 N N . ALA A 1 86 ? 10.981 -4.223 -14.902 1.00 89.56 86 ALA A N 1
ATOM 647 C CA . ALA A 1 86 ? 10.232 -3.385 -15.833 1.00 89.56 86 ALA A CA 1
ATOM 648 C C . ALA A 1 86 ? 8.793 -3.160 -15.340 1.00 89.56 86 ALA A C 1
ATOM 650 O O . ALA A 1 86 ? 8.288 -2.043 -15.444 1.00 89.56 86 ALA A O 1
ATOM 651 N N . MET A 1 87 ? 8.168 -4.167 -14.727 1.00 90.69 87 MET A N 1
ATOM 652 C CA . MET A 1 87 ? 6.867 -4.093 -14.070 1.00 90.69 87 MET A CA 1
ATOM 653 C C . MET A 1 87 ? 6.887 -3.072 -12.936 1.00 90.69 87 MET A C 1
ATOM 655 O O . MET A 1 87 ? 6.010 -2.215 -12.880 1.00 90.69 87 MET A O 1
ATOM 659 N N . LEU A 1 88 ? 7.923 -3.087 -12.091 1.00 90.69 88 LEU A N 1
ATOM 660 C CA . LEU A 1 88 ? 8.062 -2.140 -10.977 1.00 90.69 88 LEU A CA 1
ATOM 661 C C . LEU A 1 88 ? 8.122 -0.669 -11.431 1.00 90.69 88 LEU A C 1
ATOM 663 O O . LEU A 1 88 ? 7.661 0.224 -10.720 1.00 90.69 88 LEU A O 1
ATOM 667 N N . LYS A 1 89 ? 8.686 -0.400 -12.615 1.00 90.25 89 LYS A N 1
ATOM 668 C CA . LYS A 1 89 ? 8.840 0.962 -13.162 1.00 90.25 89 LYS A CA 1
ATOM 669 C C . LYS A 1 89 ? 7.564 1.524 -13.784 1.00 90.25 89 LYS A C 1
ATOM 671 O O . LYS A 1 89 ? 7.520 2.714 -14.091 1.00 90.25 89 LYS A O 1
ATOM 676 N N . ARG A 1 90 ? 6.549 0.692 -14.013 1.00 93.25 90 ARG A N 1
ATOM 677 C CA . ARG A 1 90 ? 5.301 1.105 -14.662 1.00 93.25 90 ARG A CA 1
ATOM 678 C C . ARG A 1 90 ? 4.384 1.831 -13.686 1.00 93.25 90 ARG A C 1
ATOM 680 O O . ARG A 1 90 ? 4.597 1.829 -12.474 1.00 93.25 90 ARG A O 1
ATOM 687 N N . ALA A 1 91 ? 3.358 2.473 -14.235 1.00 95.25 91 ALA A N 1
ATOM 688 C CA . ALA A 1 91 ? 2.252 2.958 -13.427 1.00 95.25 91 ALA A CA 1
ATOM 689 C C . ALA A 1 91 ? 1.487 1.773 -12.807 1.00 95.25 91 ALA A C 1
ATOM 691 O O . ALA A 1 91 ? 1.455 0.690 -13.396 1.00 95.25 91 ALA A O 1
ATOM 692 N N . VAL A 1 92 ? 0.886 1.969 -11.631 1.00 94.06 92 VAL A N 1
ATOM 693 C CA . VAL A 1 92 ? 0.242 0.893 -10.856 1.00 94.06 92 VAL A CA 1
ATOM 694 C C . VAL A 1 92 ? -0.783 0.149 -11.716 1.00 94.06 92 VAL A C 1
ATOM 696 O O . VAL A 1 92 ? -1.761 0.735 -12.182 1.00 94.06 92 VAL A O 1
ATOM 699 N N . ASN A 1 93 ? -0.540 -1.150 -11.918 1.00 91.69 93 ASN A N 1
ATOM 700 C CA . ASN A 1 93 ? -1.365 -2.104 -12.670 1.00 91.69 93 ASN A CA 1
ATOM 701 C C . ASN A 1 93 ? -1.612 -1.791 -14.161 1.00 91.69 93 ASN A C 1
ATOM 703 O O . ASN A 1 93 ? -2.269 -2.586 -14.836 1.00 91.69 93 ASN A O 1
ATOM 707 N N . VAL A 1 94 ? -1.099 -0.681 -14.702 1.00 91.56 94 VAL A N 1
ATOM 708 C CA . VAL A 1 94 ? -1.394 -0.243 -16.076 1.00 91.56 94 VAL A CA 1
ATOM 709 C C . VAL A 1 94 ? -0.753 -1.181 -17.087 1.00 91.56 94 VAL A C 1
ATOM 711 O O . VAL A 1 94 ? 0.472 -1.317 -17.120 1.00 91.56 94 VAL A O 1
ATOM 714 N N . GLY A 1 95 ? -1.578 -1.774 -17.955 1.00 86.56 95 GLY A N 1
ATOM 715 C CA . GLY A 1 95 ? -1.173 -2.675 -19.041 1.00 86.56 95 GLY A CA 1
ATOM 716 C C . GLY A 1 95 ? -0.675 -4.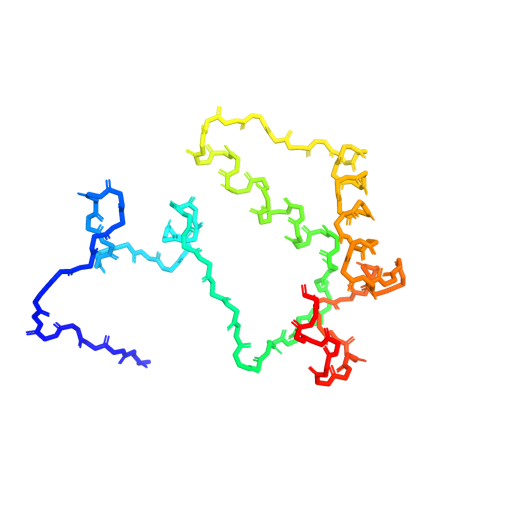049 -18.577 1.00 86.56 95 GLY A C 1
ATOM 717 O O . GLY A 1 95 ? 0.044 -4.717 -19.322 1.00 86.56 95 GLY A O 1
ATOM 718 N N . PHE A 1 96 ? -0.950 -4.428 -17.330 1.00 87.62 96 PHE A N 1
ATOM 719 C CA . PHE A 1 96 ? -0.704 -5.781 -16.838 1.00 87.62 96 PHE A CA 1
ATOM 720 C C . PHE A 1 96 ? -1.826 -6.702 -17.320 1.00 87.62 96 PHE A C 1
ATOM 722 O O . PHE A 1 96 ? -3.004 -6.339 -17.290 1.00 87.62 96 PHE A O 1
ATOM 729 N N . SER A 1 97 ? -1.475 -7.921 -17.715 1.00 86.56 97 SER A N 1
ATOM 730 C CA . SER A 1 97 ? -2.429 -9.015 -17.869 1.00 86.56 97 SER A CA 1
ATOM 731 C C . SER A 1 97 ? -3.117 -9.331 -16.535 1.00 86.56 97 SER A C 1
ATOM 733 O O . SER A 1 97 ? -2.644 -8.962 -15.458 1.00 86.56 97 SER A O 1
ATOM 735 N N . GLY A 1 98 ? -4.232 -10.065 -16.577 1.00 81.44 98 GLY A N 1
ATOM 736 C CA . GLY A 1 98 ? -4.945 -10.457 -15.356 1.00 81.44 98 GLY A CA 1
ATOM 737 C C . GLY A 1 98 ? -4.064 -11.231 -14.366 1.00 81.44 98 GLY A C 1
ATOM 738 O O . GLY A 1 98 ? -4.130 -10.978 -13.167 1.00 81.44 98 GLY A O 1
ATOM 739 N N . GLY A 1 99 ? -3.193 -12.117 -14.864 1.00 81.69 99 GLY A N 1
ATOM 740 C CA . GLY A 1 99 ? -2.244 -12.858 -14.027 1.00 81.69 99 GLY A CA 1
ATOM 741 C C . GLY A 1 99 ? -1.156 -11.970 -13.420 1.00 81.69 99 GLY A C 1
ATOM 742 O O . GLY A 1 99 ? -0.795 -12.147 -12.260 1.00 81.69 99 GLY A O 1
ATOM 743 N N . GLU A 1 100 ? -0.672 -10.977 -14.165 1.00 84.50 100 GLU A N 1
ATOM 744 C CA . GLU A 1 100 ? 0.314 -10.010 -13.668 1.00 84.50 100 GLU A CA 1
ATOM 745 C C . GLU A 1 100 ? -0.272 -9.094 -12.595 1.00 84.50 100 GLU A C 1
ATOM 747 O O . GLU A 1 100 ? 0.366 -8.902 -11.566 1.00 84.50 100 GLU A O 1
ATOM 752 N N . LYS A 1 101 ? -1.512 -8.612 -12.766 1.00 83.44 101 LYS A N 1
ATOM 753 C CA . LYS A 1 101 ? -2.21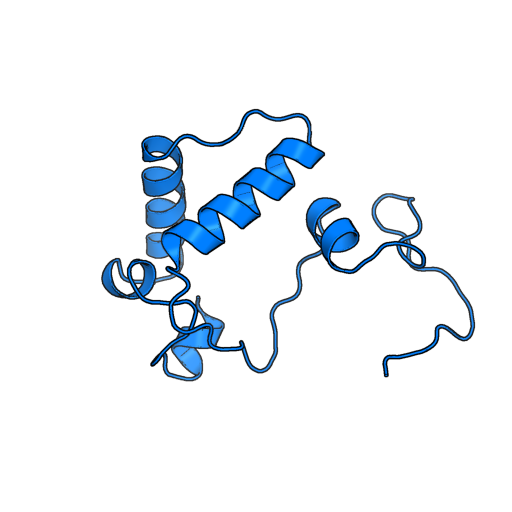5 -7.830 -11.732 1.00 83.44 101 LYS A CA 1
ATOM 754 C C . LYS A 1 101 ? -2.385 -8.596 -10.424 1.00 83.44 101 LYS A C 1
ATOM 756 O O . LYS A 1 101 ? -2.471 -7.986 -9.373 1.00 83.44 101 LYS A O 1
ATOM 761 N N . LYS A 1 102 ? -2.490 -9.925 -10.488 1.00 84.06 102 LYS A N 1
ATOM 762 C CA . LYS A 1 102 ? -2.614 -10.777 -9.299 1.00 84.06 102 LYS A CA 1
ATOM 763 C C . LYS A 1 102 ? -1.297 -11.043 -8.594 1.00 84.06 102 LYS A C 1
ATOM 765 O O . LYS A 1 102 ? -1.308 -11.324 -7.402 1.00 84.06 102 LYS A O 1
ATOM 770 N N . ARG A 1 103 ? -0.201 -11.038 -9.348 1.00 85.12 103 ARG A N 1
ATOM 771 C CA . ARG A 1 103 ? 1.143 -11.285 -8.831 1.00 85.12 103 ARG A CA 1
ATOM 772 C C . ARG A 1 103 ? 1.761 -10.024 -8.230 1.00 85.12 103 ARG A C 1
ATOM 774 O O . ARG A 1 103 ? 2.505 -10.150 -7.264 1.00 85.12 103 ARG A O 1
ATOM 781 N N . TYR A 1 104 ? 1.493 -8.871 -8.843 1.00 82.69 104 TYR A N 1
ATOM 782 C CA . TYR A 1 104 ? 1.941 -7.551 -8.402 1.00 82.69 104 TYR A CA 1
ATOM 783 C C . TYR A 1 104 ? 1.216 -7.092 -7.137 1.00 82.69 104 TYR A C 1
ATOM 785 O O . TYR A 1 104 ? 1.911 -6.573 -6.237 1.00 82.69 104 TYR A O 1
#

Radius of gyration: 16.03 Å; Cα contacts (8 Å, |Δi|>4): 76; chains: 1; bounding box: 44×23×40 Å

Solvent-accessible surface area (backbone atoms only — not comparable to full-atom values): 6520 Å² total; per-residue (Å²): 139,85,87,82,87,91,71,88,86,53,66,59,99,84,41,76,49,78,89,48,52,75,67,54,41,38,45,78,65,53,82,84,85,63,95,73,67,71,63,37,83,90,41,42,28,57,60,52,55,50,52,56,52,29,56,31,26,51,70,71,73,40,78,66,72,50,74,68,59,44,54,54,52,52,55,52,54,26,57,80,68,74,47,55,77,68,64,46,70,30,33,31,53,58,91,50,54,78,68,50,47,72,70,108

Foldseek 3Di:
DDDDDPDDFDDDVRDTCPPPDPLRVVLVPDDDQDLFDDFDPPAQQLNVVQVSVQSNCVSVVHDRDDPVRSVVVVVVVCVVLVHDPVNNGHGQPPPDDSVRSRSD

Secondary structure (DSSP, 8-state):
------S---EETTEE-TTS-HHHHHHHT-----SSPPPEEEEEHHHHHHHHHHHHHHHTTPPPPPHHHHHHHHHHHHHHHT--HHHHTSEETTT--HHHHHH-

pLDDT: mean 92.87, std 5.66, range [51.75, 97.69]

Mean predicted aligned error: 3.73 Å